Protein AF-A0AAN7Z2F0-F1 (afdb_monomer_lite)

InterPro domains:
  IPR017867 Protein-tyrosine phosphatase, low molecular weight [PR00719] (20-33)
  IPR017867 Protein-tyrosine phosphatase, low molecular weight [PR00719] (39-54)
  IPR023485 Phosphotyrosine protein phosphatase I [PF01451] (1-67)
  IPR036196 Phosphotyrosine protein phosphatase I superfamily [SSF52788] (1-66)
  IPR050438 Low Molecular Weight Phosphotyrosine Protein Phosphatase [PTHR11717] (1-67)

Secondary structure (DSSP, 8-state):
--HHHHHHHHHHHHHT-S---PPP--TBTTSSSSS-B----GGG--SSHHHHHHHHHHHHHHHHHHHH-TTS-----

Radius of gyration: 14.94 Å; chains: 1; bounding box: 40×23×43 Å

pLDDT: mean 91.8, std 10.07, range [44.91, 98.19]

Structure (mmCIF, N/CA/C/O backbone):
data_AF-A0AAN7Z2F0-F1
#
_entry.id   AF-A0AAN7Z2F0-F1
#
loop_
_atom_site.group_PDB
_atom_site.id
_atom_site.type_symbol
_atom_site.label_atom_id
_atom_site.label_alt_id
_atom_site.label_comp_id
_atom_site.label_asym_id
_atom_site.label_entity_id
_atom_site.label_seq_id
_atom_site.pdbx_PDB_ins_code
_atom_site.Cartn_x
_atom_site.Cartn_y
_atom_site.Cartn_z
_atom_site.occupancy
_atom_site.B_iso_or_equiv
_atom_site.auth_seq_id
_atom_site.auth_comp_id
_atom_site.auth_asym_id
_atom_site.auth_atom_id
_atom_site.pdbx_PDB_model_num
ATOM 1 N N . MET A 1 1 ? 2.799 1.756 2.036 1.00 95.50 1 MET A N 1
ATOM 2 C CA . MET A 1 1 ? 3.327 1.334 0.727 1.00 95.50 1 MET A CA 1
ATOM 3 C C . MET A 1 1 ? 3.818 -0.091 0.821 1.00 95.50 1 MET A C 1
ATOM 5 O O . MET A 1 1 ? 3.369 -0.942 0.065 1.00 95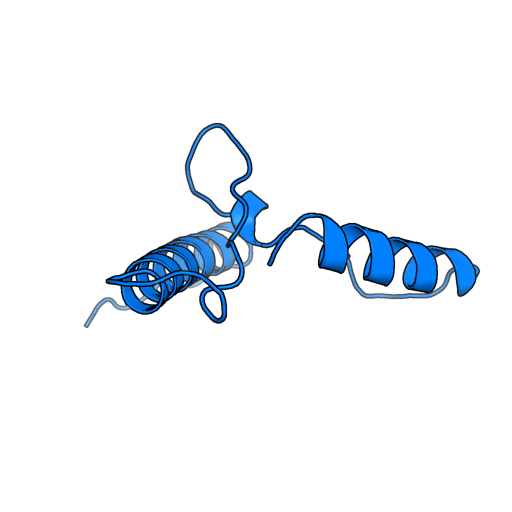.50 1 MET A O 1
ATOM 9 N N . ASP A 1 2 ? 4.619 -0.366 1.839 1.00 96.81 2 ASP A N 1
ATOM 10 C CA . ASP A 1 2 ? 5.145 -1.685 2.154 1.00 96.81 2 ASP A CA 1
ATOM 11 C C . ASP A 1 2 ? 4.699 -2.159 3.555 1.00 96.81 2 ASP A C 1
ATOM 13 O O . ASP A 1 2 ? 3.913 -1.505 4.258 1.00 96.81 2 ASP A O 1
ATOM 17 N N . ASN A 1 3 ? 5.219 -3.318 3.962 1.00 97.19 3 ASN A N 1
ATOM 18 C CA . ASN A 1 3 ? 4.981 -3.894 5.283 1.00 97.19 3 ASN A CA 1
ATOM 19 C C . ASN A 1 3 ? 5.650 -3.103 6.417 1.00 97.19 3 ASN A C 1
ATOM 21 O O . ASN A 1 3 ? 5.130 -3.103 7.535 1.00 97.19 3 ASN A O 1
ATOM 25 N N . SER A 1 4 ? 6.764 -2.420 6.144 1.00 97.00 4 SER A N 1
ATOM 26 C CA . SER A 1 4 ? 7.492 -1.625 7.135 1.00 97.00 4 SER A CA 1
ATOM 27 C C . SER A 1 4 ? 6.659 -0.420 7.570 1.00 97.00 4 SER A C 1
ATOM 29 O O . SER A 1 4 ? 6.381 -0.268 8.760 1.00 97.00 4 SER A O 1
ATOM 31 N N . ASN A 1 5 ? 6.129 0.362 6.619 1.00 96.56 5 ASN A N 1
ATOM 32 C CA . ASN A 1 5 ? 5.227 1.476 6.920 1.00 96.56 5 ASN A CA 1
ATOM 33 C C . ASN A 1 5 ? 3.986 0.986 7.672 1.00 96.56 5 ASN A C 1
ATOM 35 O O . ASN A 1 5 ? 3.547 1.612 8.636 1.00 96.56 5 ASN A O 1
ATOM 39 N N . HIS A 1 6 ? 3.402 -0.129 7.220 1.00 96.94 6 HIS A N 1
ATOM 40 C CA . HIS A 1 6 ? 2.203 -0.680 7.837 1.00 96.94 6 HIS A CA 1
ATOM 41 C C . HIS A 1 6 ? 2.458 -1.070 9.299 1.00 96.94 6 HIS A C 1
ATOM 43 O O . HIS A 1 6 ? 1.675 -0.705 10.175 1.00 96.94 6 HIS A O 1
ATOM 49 N N . SER A 1 7 ? 3.570 -1.757 9.575 1.00 96.94 7 SER A N 1
ATOM 50 C CA . SER A 1 7 ? 3.969 -2.152 10.928 1.00 96.94 7 SER A CA 1
ATOM 51 C C . SER A 1 7 ? 4.217 -0.942 11.833 1.00 96.94 7 SER A C 1
ATOM 53 O O . SER A 1 7 ? 3.682 -0.882 12.943 1.00 96.94 7 SER A O 1
ATOM 55 N N . ASP A 1 8 ? 4.950 0.065 11.350 1.00 97.12 8 ASP A N 1
ATOM 56 C CA . ASP A 1 8 ? 5.256 1.268 12.127 1.00 97.12 8 ASP A CA 1
ATOM 57 C C . ASP A 1 8 ? 4.000 2.075 12.469 1.00 97.12 8 ASP A C 1
ATOM 59 O O . ASP A 1 8 ? 3.790 2.437 13.632 1.00 97.12 8 ASP A O 1
ATOM 63 N N . ILE A 1 9 ? 3.117 2.301 11.491 1.00 95.62 9 ILE A N 1
ATOM 64 C CA . ILE A 1 9 ? 1.845 2.993 11.726 1.00 95.62 9 ILE A CA 1
ATOM 65 C C . ILE A 1 9 ? 0.966 2.164 12.663 1.00 95.62 9 ILE A C 1
ATOM 67 O O . ILE A 1 9 ? 0.330 2.722 13.556 1.00 95.62 9 ILE A O 1
ATOM 71 N N . ARG A 1 10 ? 0.943 0.831 12.524 1.00 93.88 10 ARG A N 1
ATOM 72 C CA . ARG A 1 10 ? 0.158 -0.038 13.410 1.00 93.88 10 ARG A CA 1
ATOM 73 C C . ARG A 1 10 ? 0.670 0.003 14.847 1.00 93.88 10 ARG A C 1
ATOM 75 O O . ARG A 1 10 ? -0.144 0.055 15.767 1.00 93.88 10 ARG A O 1
ATOM 82 N N . ARG A 1 11 ? 1.990 0.041 15.052 1.00 94.75 11 ARG A N 1
ATOM 83 C CA . ARG A 1 11 ? 2.606 0.217 16.375 1.00 94.75 11 ARG A CA 1
ATOM 84 C C . ARG A 1 11 ? 2.150 1.528 17.016 1.00 94.75 11 ARG A C 1
ATOM 86 O O . ARG A 1 11 ? 1.680 1.509 18.151 1.00 94.75 11 ARG A O 1
ATOM 93 N N . GLN A 1 12 ? 2.211 2.636 16.274 1.00 92.81 12 GLN A N 1
ATOM 94 C CA . GLN A 1 12 ? 1.749 3.948 16.748 1.00 92.81 12 GLN A CA 1
ATOM 95 C C . GLN A 1 12 ? 0.233 4.000 16.984 1.00 92.81 12 GLN A C 1
ATOM 97 O O . GLN A 1 12 ? -0.238 4.638 17.921 1.00 92.81 12 GLN A O 1
ATOM 102 N N . TYR A 1 13 ? -0.553 3.338 16.136 1.00 92.00 13 TYR A N 1
ATOM 103 C CA . TYR A 1 13 ? -2.001 3.241 16.290 1.00 92.00 13 TYR A CA 1
ATOM 104 C C . TYR A 1 13 ? -2.362 2.516 17.591 1.00 92.00 13 TYR A C 1
ATOM 106 O O . TYR A 1 13 ? -3.149 3.025 18.388 1.00 92.00 13 TYR A O 1
ATOM 114 N N . ASN A 1 14 ? -1.739 1.360 17.837 1.00 90.94 14 ASN A N 1
ATOM 115 C CA . ASN A 1 14 ? -1.980 0.551 19.030 1.00 90.94 14 ASN A CA 1
ATOM 116 C C . ASN A 1 14 ? -1.541 1.276 20.314 1.00 90.94 14 ASN A C 1
ATOM 118 O O . ASN A 1 14 ? -2.204 1.148 21.340 1.00 90.94 14 ASN A O 1
ATOM 122 N N . SER A 1 15 ? -0.467 2.075 20.266 1.00 92.31 15 SER A N 1
ATOM 123 C CA . SER A 1 15 ? 0.012 2.820 21.438 1.00 92.31 15 SER A CA 1
ATOM 124 C C . SER A 1 15 ? -0.907 3.970 21.861 1.00 92.31 15 SER A C 1
ATOM 126 O O . SER A 1 15 ? -0.770 4.465 22.974 1.00 92.31 15 SER A O 1
ATOM 128 N N . LYS A 1 16 ? -1.843 4.415 21.009 1.00 88.88 16 LYS A N 1
ATOM 129 C CA . LYS A 1 16 ? -2.782 5.505 21.337 1.00 88.88 16 LYS A CA 1
ATOM 130 C C . LYS A 1 16 ? -3.958 5.080 22.224 1.00 88.88 16 LYS A C 1
ATOM 132 O O . LYS A 1 16 ? -4.724 5.940 22.637 1.00 88.88 16 LYS A O 1
ATOM 137 N N . GLY A 1 17 ? -4.100 3.790 22.542 1.00 74.88 17 GLY A N 1
ATOM 138 C CA . GLY A 1 17 ? -5.040 3.328 23.573 1.00 74.88 17 GLY A CA 1
ATOM 139 C C . GLY A 1 17 ? -6.531 3.419 23.213 1.00 74.88 17 GLY A C 1
ATOM 140 O O . GLY A 1 17 ? -7.370 3.345 24.105 1.00 74.88 17 GLY A O 1
ATOM 141 N N . GLY A 1 18 ? -6.878 3.555 21.926 1.00 73.19 18 GLY A N 1
ATOM 142 C CA . GLY A 1 18 ? -8.265 3.621 21.440 1.00 73.19 18 GLY A CA 1
ATOM 143 C C . GLY A 1 18 ? -8.694 5.014 20.958 1.00 73.19 18 GLY A C 1
ATOM 144 O O . GLY A 1 18 ? -7.901 5.947 20.908 1.00 73.19 18 GLY A O 1
ATOM 145 N N . GLY A 1 19 ? -9.948 5.147 20.509 1.00 81.62 19 GLY A N 1
ATOM 146 C CA . GLY A 1 19 ? -10.527 6.430 20.060 1.00 81.62 19 GLY A CA 1
ATOM 147 C C . GLY A 1 19 ? -10.040 6.957 18.699 1.00 81.62 19 GLY A C 1
ATOM 148 O O . GLY A 1 19 ? -10.473 8.017 18.246 1.00 81.62 19 GLY A O 1
ATOM 149 N N . VAL A 1 20 ? -9.164 6.225 18.012 1.00 87.25 20 VAL A N 1
ATOM 150 C CA . VAL A 1 20 ? -8.659 6.587 16.682 1.00 87.25 20 VAL A CA 1
ATOM 151 C C . VAL A 1 20 ? -9.661 6.188 15.597 1.00 87.25 20 VAL A C 1
ATOM 153 O O . VAL A 1 20 ? -9.899 5.007 15.360 1.00 87.25 20 VAL A O 1
ATOM 156 N N . LYS A 1 21 ? -10.216 7.195 14.909 1.00 91.44 21 LYS A N 1
ATOM 157 C CA . LYS A 1 21 ? -11.209 7.026 13.829 1.00 91.44 21 LYS A CA 1
ATOM 158 C C . LYS A 1 21 ? -10.642 6.383 12.557 1.00 91.44 21 LYS A C 1
ATOM 160 O O . LYS A 1 21 ? -11.393 5.806 11.780 1.00 91.44 21 LYS A O 1
ATOM 165 N N . ALA A 1 22 ? -9.340 6.522 12.313 1.00 92.00 22 ALA A N 1
ATOM 166 C CA . ALA A 1 22 ? -8.706 6.047 11.087 1.00 92.00 22 ALA A CA 1
ATOM 167 C C . ALA A 1 22 ? -8.547 4.517 11.075 1.00 92.00 22 ALA A C 1
ATOM 169 O O . ALA A 1 22 ? -8.178 3.920 12.086 1.00 92.00 22 ALA A O 1
ATOM 170 N N . LYS A 1 23 ? -8.747 3.889 9.911 1.00 92.75 23 LYS A N 1
ATOM 171 C CA . LYS A 1 23 ? -8.416 2.478 9.674 1.00 92.75 23 LYS A CA 1
ATOM 172 C C . LYS A 1 23 ? -7.044 2.388 9.007 1.00 92.75 23 LYS A C 1
ATOM 174 O O . LYS A 1 23 ? -6.843 2.936 7.930 1.00 92.75 23 LYS A O 1
ATOM 179 N N . VAL A 1 24 ? -6.107 1.689 9.643 1.00 94.62 24 VAL A N 1
ATOM 180 C CA . VAL A 1 24 ? -4.769 1.436 9.083 1.00 94.62 24 VAL A CA 1
ATOM 181 C C . VAL A 1 24 ? -4.825 0.191 8.202 1.00 94.62 24 VAL A C 1
ATOM 183 O O . VAL A 1 24 ? -5.251 -0.865 8.670 1.00 94.62 24 VAL A O 1
ATOM 186 N N . MET A 1 25 ? -4.405 0.324 6.944 1.00 96.50 25 MET A N 1
ATOM 187 C CA . MET A 1 25 ? -4.396 -0.739 5.936 1.00 96.50 25 MET A CA 1
ATOM 188 C C . MET A 1 25 ? -3.130 -0.664 5.078 1.00 96.50 25 MET A C 1
ATOM 190 O O . MET A 1 25 ? -2.523 0.402 4.954 1.00 96.50 25 MET A O 1
ATOM 194 N N . LEU A 1 26 ? -2.750 -1.783 4.457 1.00 97.69 26 LEU A N 1
ATOM 195 C CA . LEU A 1 26 ? -1.765 -1.787 3.377 1.00 97.69 26 LEU A CA 1
ATOM 196 C C . LEU A 1 26 ? -2.431 -1.293 2.084 1.00 97.69 26 LEU A C 1
ATOM 198 O O . LEU A 1 26 ? -3.573 -1.642 1.804 1.00 97.69 26 LEU A O 1
ATOM 202 N N . PHE A 1 27 ? -1.739 -0.486 1.278 1.00 97.94 27 PHE A N 1
ATOM 203 C CA . PHE A 1 27 ? -2.364 0.068 0.073 1.00 97.94 27 PHE A CA 1
ATOM 204 C C . PHE A 1 27 ? -2.687 -1.016 -0.966 1.00 97.94 27 PHE A C 1
ATOM 206 O O . PHE A 1 27 ? -3.767 -1.010 -1.551 1.00 97.94 27 PHE A O 1
ATOM 213 N N . GLY A 1 28 ? -1.814 -2.014 -1.120 1.00 97.81 28 GLY A N 1
ATOM 214 C CA . GLY A 1 28 ? -2.061 -3.132 -2.027 1.00 97.81 28 GLY A CA 1
ATOM 215 C C . GLY A 1 28 ? -3.125 -4.126 -1.565 1.00 97.81 28 GLY A C 1
ATOM 216 O O . GLY A 1 28 ? -3.322 -5.118 -2.250 1.00 97.81 28 GLY A O 1
ATOM 217 N N . GLU A 1 29 ? -3.858 -3.866 -0.474 1.00 98.00 29 GLU A N 1
ATOM 218 C CA . GLU A 1 29 ? -5.178 -4.489 -0.243 1.00 98.00 29 GLU A CA 1
ATOM 219 C C . GLU A 1 29 ? -6.137 -4.215 -1.411 1.00 98.00 29 GLU A C 1
ATOM 221 O O . GLU A 1 29 ? -7.041 -4.998 -1.678 1.00 98.00 29 GLU A O 1
ATOM 226 N N . PHE A 1 30 ? -5.918 -3.109 -2.126 1.00 97.94 30 PHE A N 1
ATOM 227 C CA . PHE A 1 30 ? -6.680 -2.706 -3.302 1.00 97.94 30 PHE A CA 1
ATOM 228 C C . PHE A 1 30 ? -5.968 -3.081 -4.609 1.00 97.94 30 PHE A C 1
ATOM 230 O O . PHE A 1 30 ? -6.179 -2.450 -5.642 1.00 97.94 30 PHE A O 1
ATOM 237 N N . SER A 1 31 ? -5.127 -4.119 -4.599 1.00 97.00 31 SER A N 1
ATOM 238 C CA . SER A 1 31 ? -4.424 -4.586 -5.800 1.00 97.00 31 SER A CA 1
ATOM 239 C C . SER A 1 31 ? -5.367 -4.959 -6.945 1.00 97.00 31 SER A C 1
ATOM 241 O O . SER A 1 31 ? -5.030 -4.767 -8.114 1.00 97.00 31 SER A O 1
ATOM 243 N N . GLY A 1 32 ? -6.565 -5.453 -6.628 1.00 94.31 32 GLY A N 1
ATOM 244 C CA . GLY A 1 32 ? -7.457 -6.063 -7.615 1.00 94.31 32 GLY A CA 1
ATOM 245 C C . GLY A 1 32 ? -6.984 -7.451 -8.055 1.00 94.31 32 GLY A C 1
ATOM 246 O O . GLY A 1 32 ? -7.441 -7.951 -9.077 1.00 94.31 32 GLY A O 1
ATOM 247 N N . THR A 1 33 ? -6.061 -8.059 -7.306 1.00 93.31 33 THR A N 1
ATOM 248 C CA . THR A 1 33 ? -5.669 -9.467 -7.4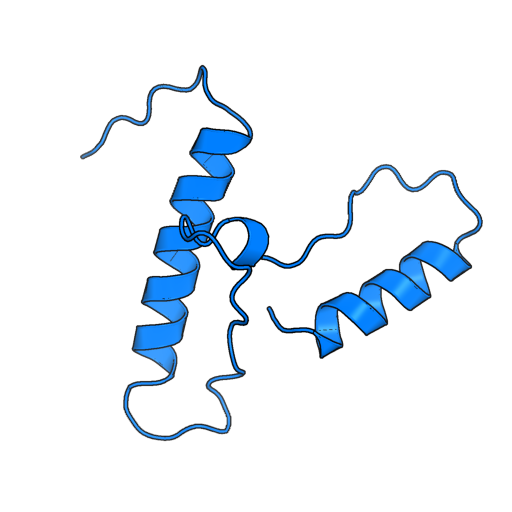39 1.00 93.31 33 THR A CA 1
ATOM 249 C C . THR A 1 33 ? -6.096 -10.232 -6.185 1.00 93.31 33 THR A C 1
ATOM 251 O O . THR A 1 33 ? -6.463 -9.631 -5.175 1.00 93.31 33 THR A O 1
ATOM 254 N N . ASP A 1 34 ? -5.997 -11.562 -6.204 1.00 91.06 34 ASP A N 1
ATOM 255 C CA . ASP A 1 34 ? -6.325 -12.404 -5.040 1.00 91.06 34 ASP A CA 1
ATOM 256 C C . ASP A 1 34 ? -5.339 -12.241 -3.866 1.00 91.06 34 ASP A C 1
ATOM 258 O O . ASP A 1 34 ? -5.453 -12.915 -2.837 1.00 91.06 34 ASP A O 1
ATOM 262 N N . ARG A 1 35 ? -4.314 -11.390 -4.015 1.00 93.56 35 ARG A N 1
ATOM 263 C CA . ARG A 1 35 ? -3.262 -11.179 -3.022 1.00 93.56 35 ARG A CA 1
ATOM 264 C C . ARG A 1 35 ? -2.985 -9.700 -2.813 1.00 93.56 35 ARG A C 1
ATOM 266 O O . ARG A 1 35 ? -3.015 -8.886 -3.731 1.00 93.56 35 ARG A O 1
ATOM 273 N N . LYS A 1 36 ? -2.625 -9.375 -1.576 1.00 95.12 36 LYS A N 1
ATOM 274 C CA . LYS A 1 36 ? -2.158 -8.040 -1.215 1.00 95.12 36 LYS A CA 1
ATOM 275 C C . LYS A 1 36 ? -0.775 -7.826 -1.810 1.00 95.12 36 LYS A C 1
ATOM 277 O O . LYS A 1 36 ? 0.107 -8.665 -1.628 1.00 95.12 36 LYS A O 1
ATOM 282 N N . GLU A 1 37 ? -0.587 -6.704 -2.483 1.00 97.50 37 GLU A N 1
ATOM 283 C CA . GLU A 1 37 ? 0.701 -6.329 -3.066 1.00 97.50 37 GLU A CA 1
ATOM 284 C C . GLU A 1 37 ? 1.434 -5.303 -2.188 1.00 97.50 37 GLU A C 1
ATOM 286 O O . GLU A 1 37 ? 0.820 -4.520 -1.460 1.00 97.50 37 GLU A O 1
ATOM 291 N N . VAL A 1 38 ? 2.764 -5.295 -2.257 1.00 97.19 38 VAL A N 1
ATOM 292 C CA . VAL A 1 38 ? 3.592 -4.233 -1.673 1.00 97.19 38 VAL A CA 1
ATOM 293 C C . VAL A 1 38 ? 4.112 -3.339 -2.789 1.00 97.19 38 VAL A C 1
ATOM 295 O O . VAL A 1 38 ? 4.444 -3.816 -3.873 1.00 97.19 38 VAL A O 1
ATOM 298 N N . ILE A 1 39 ? 4.184 -2.043 -2.508 1.00 96.50 39 ILE A N 1
ATOM 299 C CA . ILE A 1 39 ? 4.907 -1.084 -3.337 1.00 96.50 39 ILE A CA 1
ATOM 300 C C . ILE A 1 39 ? 6.299 -0.987 -2.735 1.00 96.50 39 ILE A C 1
ATOM 302 O O . ILE A 1 39 ? 6.444 -0.562 -1.586 1.00 96.50 39 ILE A O 1
ATOM 306 N N . GLN A 1 40 ? 7.296 -1.445 -3.484 1.00 93.69 40 GLN A N 1
ATOM 307 C CA . GLN A 1 40 ? 8.686 -1.370 -3.061 1.00 93.69 40 GLN A CA 1
ATOM 308 C C . GLN A 1 40 ? 9.189 0.065 -3.216 1.00 93.69 40 GLN A C 1
ATOM 310 O O . GLN A 1 40 ? 8.791 0.749 -4.154 1.00 93.69 40 GLN A O 1
ATOM 315 N N . ASP A 1 41 ? 10.043 0.522 -2.301 1.00 94.12 41 ASP A N 1
ATOM 316 C CA . ASP A 1 41 ? 10.633 1.858 -2.389 1.00 94.12 41 ASP A CA 1
ATOM 317 C C . ASP A 1 41 ? 11.467 1.985 -3.679 1.00 94.12 41 ASP A C 1
ATOM 319 O O . ASP A 1 41 ? 12.486 1.294 -3.807 1.00 94.12 41 ASP A O 1
ATOM 323 N N . PRO A 1 42 ? 11.056 2.836 -4.640 1.00 94.62 42 PRO A N 1
ATOM 324 C CA . PRO A 1 42 ? 11.753 2.953 -5.912 1.00 94.62 42 PRO A CA 1
ATOM 325 C C . PRO A 1 42 ? 13.095 3.683 -5.782 1.00 94.62 42 PRO A C 1
ATOM 327 O O . PRO A 1 42 ? 13.902 3.614 -6.701 1.00 94.62 42 PRO A O 1
ATOM 330 N N . TYR A 1 43 ? 13.373 4.359 -4.661 1.00 91.94 43 TYR A N 1
ATOM 331 C CA . TYR A 1 43 ? 14.591 5.154 -4.480 1.00 9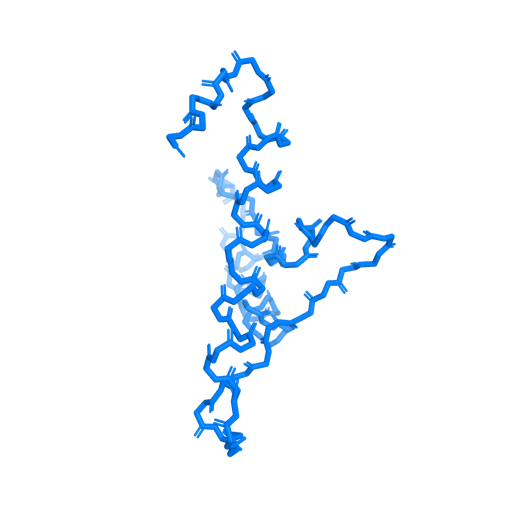1.94 43 TYR A CA 1
ATOM 332 C 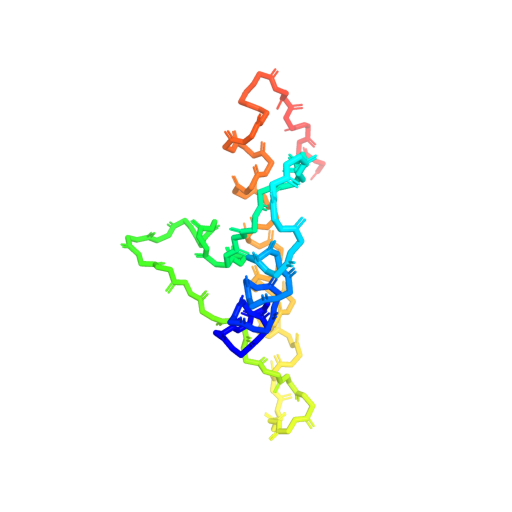C . TYR A 1 43 ? 15.882 4.323 -4.553 1.00 91.94 43 TYR A C 1
ATOM 334 O O . TYR A 1 43 ? 16.926 4.828 -4.956 1.00 91.94 43 TYR A O 1
ATOM 342 N N . TYR A 1 44 ? 15.810 3.047 -4.170 1.00 88.69 44 TYR A N 1
ATOM 343 C CA . TYR A 1 44 ? 16.954 2.131 -4.137 1.00 88.69 44 TYR A CA 1
ATOM 344 C C . TYR A 1 44 ? 16.931 1.094 -5.266 1.00 88.69 44 TYR A C 1
ATOM 346 O O . TYR A 1 44 ? 17.655 0.100 -5.197 1.00 88.69 44 TYR A O 1
ATOM 354 N N . ILE A 1 45 ? 16.075 1.282 -6.272 1.00 89.75 45 ILE A N 1
ATOM 355 C CA . ILE A 1 45 ? 15.898 0.340 -7.376 1.00 89.75 45 ILE A CA 1
ATOM 356 C C . ILE A 1 45 ? 16.133 1.078 -8.687 1.00 89.75 45 ILE A C 1
ATOM 358 O O . ILE A 1 45 ? 15.466 2.064 -8.992 1.00 89.75 45 ILE A O 1
ATOM 362 N N . ASP A 1 46 ? 17.069 0.567 -9.478 1.00 91.12 46 ASP A N 1
ATOM 363 C CA . ASP A 1 46 ? 17.384 1.126 -10.786 1.00 91.12 46 ASP A CA 1
ATOM 364 C C . ASP A 1 46 ? 16.310 0.797 -11.838 1.00 91.12 46 ASP A C 1
ATOM 366 O O . ASP A 1 46 ? 15.484 -0.108 -11.687 1.00 91.12 46 ASP A O 1
ATOM 370 N N . GLY A 1 47 ? 16.365 1.510 -12.963 1.00 93.50 47 GLY A N 1
ATOM 371 C CA . GLY A 1 47 ? 15.530 1.241 -14.131 1.00 93.50 47 GLY A CA 1
ATOM 372 C C . GLY A 1 47 ? 14.133 1.850 -14.027 1.00 93.50 47 GLY A C 1
ATOM 373 O O . GLY A 1 47 ? 13.975 3.037 -13.757 1.00 93.50 47 GLY A O 1
ATOM 374 N N . ASP A 1 48 ? 13.111 1.041 -14.294 1.00 94.00 48 ASP A N 1
ATOM 375 C CA . ASP A 1 48 ? 11.705 1.448 -14.418 1.00 94.00 48 ASP A CA 1
ATOM 376 C C . ASP A 1 48 ? 10.932 1.406 -13.084 1.00 94.00 48 ASP A C 1
ATOM 378 O O . ASP A 1 48 ? 9.702 1.370 -13.065 1.00 94.00 48 ASP A O 1
ATOM 382 N N . ALA A 1 49 ? 11.632 1.412 -11.947 1.00 95.44 49 ALA A N 1
ATOM 383 C CA . ALA A 1 49 ? 11.030 1.230 -10.626 1.00 95.44 49 ALA A CA 1
ATOM 384 C C . ALA A 1 49 ? 9.978 2.297 -10.276 1.00 95.44 49 ALA A C 1
ATOM 386 O O . ALA A 1 49 ? 8.933 1.985 -9.695 1.00 95.44 49 ALA A O 1
ATOM 387 N N . PHE A 1 50 ? 10.231 3.551 -10.658 1.00 96.50 50 PHE A N 1
ATOM 388 C CA . PHE A 1 50 ? 9.271 4.641 -10.478 1.00 96.50 50 PHE A CA 1
ATOM 389 C C . PHE A 1 50 ? 8.028 4.465 -11.355 1.00 96.50 50 PHE A C 1
ATOM 391 O O . PHE A 1 50 ? 6.922 4.700 -10.871 1.00 96.50 50 PHE A O 1
ATOM 398 N N . GLU A 1 51 ? 8.189 3.996 -12.595 1.00 97.25 51 GLU A N 1
ATOM 399 C CA . GLU A 1 51 ? 7.065 3.734 -13.503 1.00 97.25 51 GLU A CA 1
ATOM 400 C C . GLU A 1 51 ? 6.185 2.603 -12.957 1.00 97.25 51 GLU A C 1
ATOM 402 O O . GLU A 1 51 ? 4.984 2.776 -12.773 1.00 97.25 51 GLU A O 1
ATOM 407 N N . LYS A 1 52 ? 6.790 1.484 -12.543 1.00 96.12 52 LYS A N 1
ATOM 408 C CA . LYS A 1 52 ? 6.069 0.375 -11.893 1.00 96.12 52 LYS A CA 1
ATOM 409 C C . LYS A 1 52 ? 5.329 0.823 -10.634 1.00 96.12 52 LYS A C 1
ATOM 411 O O . LYS A 1 52 ? 4.184 0.434 -10.403 1.00 96.12 52 LYS A O 1
ATOM 416 N N . THR A 1 53 ? 5.965 1.670 -9.824 1.00 97.25 53 THR A N 1
ATOM 417 C CA . THR A 1 53 ? 5.344 2.252 -8.627 1.00 97.25 53 THR A CA 1
ATOM 418 C C . THR A 1 53 ? 4.146 3.126 -8.993 1.00 97.25 53 THR A C 1
ATOM 420 O O . THR A 1 53 ? 3.109 3.056 -8.327 1.00 97.25 53 THR A O 1
ATOM 423 N N . TYR A 1 54 ? 4.255 3.924 -10.058 1.00 97.62 54 TYR A N 1
ATOM 424 C CA . TYR A 1 54 ? 3.156 4.730 -10.582 1.00 97.62 54 TYR A CA 1
ATOM 425 C C . TYR A 1 54 ? 1.988 3.851 -11.052 1.00 97.62 54 TYR A C 1
ATOM 427 O O . TYR A 1 54 ? 0.853 4.077 -10.627 1.00 97.62 54 TYR A O 1
ATOM 435 N N . GLU A 1 55 ? 2.252 2.807 -11.840 1.00 97.75 55 GLU A N 1
ATOM 436 C CA . GLU A 1 55 ? 1.237 1.860 -12.317 1.00 97.75 55 GLU A CA 1
ATOM 437 C C . GLU A 1 55 ? 0.507 1.165 -11.156 1.00 97.75 55 GLU A C 1
ATOM 439 O O . GLU A 1 55 ? -0.728 1.094 -11.138 1.00 97.75 55 GLU A O 1
ATOM 444 N N . GLN A 1 56 ? 1.253 0.703 -10.144 1.00 97.69 56 GLN A N 1
ATOM 445 C CA . GLN A 1 56 ? 0.676 0.130 -8.927 1.00 97.69 56 GLN A CA 1
ATOM 446 C C . GLN A 1 56 ? -0.197 1.153 -8.193 1.00 97.69 56 GLN A C 1
ATOM 448 O O . GLN A 1 56 ? -1.353 0.860 -7.885 1.00 97.69 56 GLN A O 1
ATOM 453 N N . CYS A 1 57 ? 0.302 2.373 -7.969 1.00 98.06 57 CYS A N 1
ATOM 454 C CA . CYS A 1 57 ? -0.468 3.432 -7.317 1.00 98.06 57 CYS A CA 1
ATOM 455 C C . CYS A 1 57 ? -1.759 3.757 -8.076 1.00 98.06 57 CYS A C 1
ATOM 457 O O . CYS A 1 57 ? -2.814 3.926 -7.456 1.00 98.06 57 CYS A O 1
ATOM 459 N N . GLN A 1 58 ? -1.699 3.828 -9.408 1.00 98.19 58 GLN A N 1
ATOM 460 C CA . GLN A 1 58 ? -2.849 4.149 -10.245 1.00 98.19 58 GLN A CA 1
ATOM 461 C C . GLN A 1 58 ? -3.914 3.047 -10.163 1.00 98.19 58 GLN A C 1
ATOM 463 O O . GLN A 1 58 ? -5.087 3.340 -9.914 1.00 98.19 58 GLN A O 1
ATOM 468 N N . ARG A 1 59 ? -3.510 1.778 -10.313 1.00 97.75 59 ARG A N 1
ATOM 469 C CA . ARG A 1 59 ? -4.405 0.617 -10.194 1.00 97.75 59 ARG A CA 1
ATOM 470 C C . ARG A 1 59 ? -5.040 0.542 -8.808 1.00 97.75 59 ARG A C 1
ATOM 472 O O . ARG A 1 59 ? -6.259 0.419 -8.701 1.00 97.75 59 ARG A O 1
ATOM 479 N N . PHE A 1 60 ? -4.239 0.674 -7.752 1.00 98.00 60 PHE A N 1
ATOM 480 C CA . PHE A 1 60 ? -4.731 0.547 -6.380 1.00 98.00 60 PHE A CA 1
ATOM 481 C C . PHE A 1 60 ? -5.695 1.679 -6.028 1.00 98.00 60 PHE A C 1
ATOM 483 O O . PHE A 1 60 ? -6.718 1.434 -5.395 1.00 98.00 60 PHE A O 1
ATOM 490 N N . SER A 1 61 ? -5.422 2.904 -6.492 1.00 97.50 61 SER A N 1
ATOM 491 C CA . SER A 1 61 ? -6.312 4.053 -6.289 1.00 97.50 61 SER A CA 1
ATOM 492 C C . SER A 1 61 ? -7.678 3.839 -6.938 1.00 97.50 61 SER A C 1
ATOM 494 O O . SER A 1 61 ? -8.702 4.071 -6.298 1.00 97.50 61 SER A O 1
ATOM 496 N N . LYS A 1 62 ? -7.711 3.357 -8.188 1.00 96.06 62 LYS A N 1
ATOM 497 C CA . LYS A 1 62 ? -8.963 3.068 -8.908 1.00 96.06 62 LYS A CA 1
ATOM 498 C C . LYS A 1 62 ? -9.804 2.027 -8.164 1.00 96.06 62 LYS A C 1
ATOM 500 O O . LYS A 1 62 ? -10.987 2.253 -7.920 1.00 96.06 62 LYS A O 1
ATOM 505 N N . ASN A 1 63 ? -9.179 0.935 -7.730 1.00 96.56 63 ASN A N 1
ATOM 506 C CA . ASN A 1 63 ? -9.855 -0.123 -6.978 1.00 96.56 63 ASN A CA 1
ATOM 507 C C . ASN A 1 63 ? -10.301 0.337 -5.584 1.00 96.56 63 ASN A C 1
ATOM 509 O O . ASN A 1 63 ? -11.389 -0.021 -5.141 1.00 96.56 63 ASN A O 1
ATOM 513 N N . PHE A 1 64 ? -9.494 1.151 -4.898 1.00 96.62 64 PHE A N 1
ATOM 514 C CA . PHE A 1 64 ? -9.856 1.736 -3.609 1.00 96.62 64 PHE A CA 1
ATOM 515 C C . PHE A 1 64 ? -11.116 2.591 -3.718 1.00 96.62 64 PHE A C 1
ATOM 517 O O . PHE A 1 64 ? -12.033 2.436 -2.911 1.00 96.62 64 PHE A O 1
ATOM 524 N N . LEU A 1 65 ? -11.170 3.471 -4.721 1.00 95.88 65 LEU A N 1
ATOM 525 C CA . LEU A 1 65 ? -12.329 4.323 -4.959 1.00 95.88 65 LEU A CA 1
ATOM 526 C C . LEU A 1 65 ? -13.567 3.487 -5.288 1.00 95.88 65 LEU A C 1
ATOM 528 O O . LEU A 1 65 ? -14.595 3.685 -4.650 1.00 95.88 65 LEU A O 1
ATOM 532 N N . ALA A 1 66 ? -13.454 2.511 -6.194 1.00 94.12 66 ALA A N 1
ATOM 533 C CA . ALA A 1 66 ? -14.566 1.629 -6.550 1.00 94.12 66 ALA A CA 1
ATOM 534 C C . ALA A 1 66 ? -15.090 0.818 -5.350 1.00 94.12 66 ALA A C 1
ATOM 536 O O . ALA A 1 66 ? -16.297 0.692 -5.166 1.00 94.12 66 ALA A O 1
ATOM 537 N N . ALA A 1 67 ? -14.197 0.297 -4.502 1.00 94.12 67 ALA A N 1
ATOM 538 C CA . ALA A 1 67 ? -14.578 -0.479 -3.323 1.00 94.12 67 ALA A CA 1
ATOM 539 C C . ALA A 1 67 ? -15.166 0.386 -2.194 1.00 94.12 67 ALA A C 1
ATOM 541 O O . ALA A 1 67 ? -16.018 -0.079 -1.440 1.00 94.12 67 ALA A O 1
ATOM 542 N N . THR A 1 68 ? -14.693 1.626 -2.046 1.00 95.44 68 THR A N 1
ATOM 543 C CA . THR A 1 68 ? -15.106 2.523 -0.951 1.00 95.44 68 THR A CA 1
ATOM 544 C C . THR A 1 68 ? -16.357 3.321 -1.304 1.00 95.44 68 THR A C 1
ATOM 546 O O . THR A 1 68 ? -17.159 3.631 -0.426 1.00 95.44 68 THR A O 1
ATOM 549 N N . PHE A 1 69 ? -16.530 3.644 -2.584 1.00 94.62 69 PHE A N 1
ATOM 550 C CA . PHE A 1 69 ? -17.604 4.486 -3.099 1.00 94.62 69 PHE A CA 1
ATOM 551 C C . PHE A 1 69 ? -18.264 3.824 -4.319 1.00 94.62 69 PHE A C 1
ATOM 553 O O . PHE A 1 69 ? -18.201 4.374 -5.420 1.00 94.62 69 PHE A O 1
ATOM 560 N N . PRO A 1 70 ? -18.896 2.647 -4.149 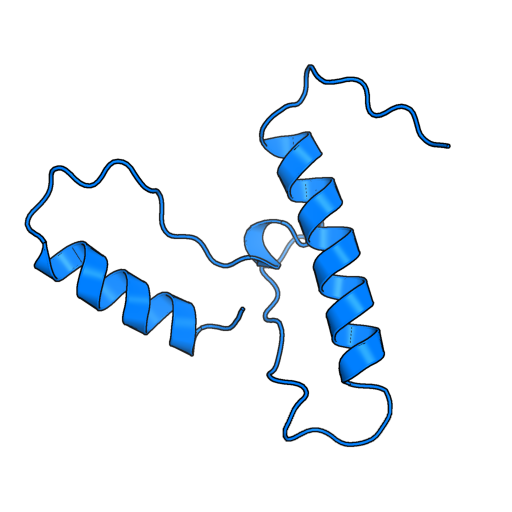1.00 90.75 70 PRO A N 1
ATOM 561 C CA . PRO A 1 70 ? -19.448 1.876 -5.266 1.00 90.75 70 PRO A CA 1
ATOM 562 C C . PRO A 1 70 ? -20.543 2.627 -6.036 1.00 90.75 70 PRO A C 1
ATOM 564 O O . PRO A 1 70 ? -20.731 2.394 -7.226 1.00 90.75 70 PRO A O 1
ATOM 567 N N . ASP A 1 71 ? -21.228 3.561 -5.373 1.00 92.19 71 ASP A N 1
ATOM 568 C CA . ASP A 1 71 ? -22.323 4.338 -5.957 1.00 92.19 71 ASP A CA 1
ATOM 569 C C . ASP A 1 71 ? -21.843 5.585 -6.725 1.00 92.19 71 ASP A C 1
ATOM 571 O O . ASP A 1 71 ? -22.646 6.292 -7.336 1.00 92.19 71 ASP A O 1
ATOM 575 N N . VAL A 1 72 ? -20.539 5.891 -6.704 1.00 87.94 72 VAL A N 1
ATOM 576 C CA . VAL A 1 72 ? -19.976 7.026 -7.443 1.00 87.94 72 VAL A CA 1
ATOM 577 C C . VAL A 1 72 ? -19.617 6.573 -8.855 1.00 87.94 72 VAL A C 1
ATOM 579 O O .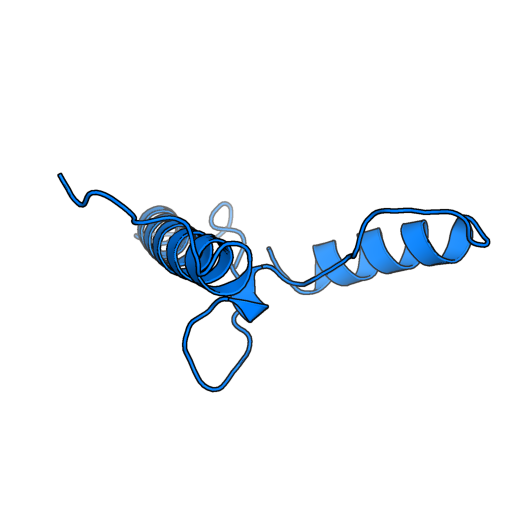 VAL A 1 72 ? -18.622 5.883 -9.076 1.00 87.94 72 VAL A O 1
ATOM 582 N N . THR A 1 73 ? -20.407 7.001 -9.841 1.00 71.81 73 THR A N 1
ATOM 583 C CA . THR A 1 73 ? -20.099 6.792 -11.261 1.00 71.81 73 THR A CA 1
ATOM 584 C C . THR A 1 73 ? -18.815 7.527 -11.631 1.00 71.81 73 THR A C 1
ATOM 586 O O . THR A 1 73 ? -18.776 8.758 -11.676 1.00 71.81 73 THR A O 1
ATOM 589 N N . THR A 1 74 ? -17.758 6.772 -11.913 1.00 63.75 74 THR A N 1
ATOM 590 C CA . THR A 1 74 ? -16.507 7.313 -12.442 1.00 63.75 74 THR A CA 1
ATOM 591 C C . THR A 1 74 ? -16.686 7.611 -13.929 1.00 63.75 74 THR A C 1
ATOM 593 O O . THR A 1 74 ? -16.633 6.719 -14.773 1.00 63.75 74 THR A O 1
ATOM 596 N N . THR A 1 75 ? -16.926 8.880 -14.266 1.00 57.00 75 THR A N 1
ATOM 597 C CA . THR A 1 75 ? -16.856 9.351 -15.655 1.00 57.00 75 THR A CA 1
ATOM 598 C C . THR A 1 75 ? -15.430 9.129 -16.146 1.00 57.00 75 THR A C 1
ATOM 600 O O . THR A 1 75 ? -14.496 9.790 -15.694 1.00 57.00 75 THR A O 1
ATOM 603 N N . THR A 1 76 ? -15.248 8.136 -17.011 1.00 55.69 76 THR A N 1
ATOM 604 C CA . THR A 1 76 ? -13.956 7.873 -17.645 1.00 55.69 76 THR A CA 1
ATOM 605 C C . THR A 1 76 ? -13.837 8.850 -18.813 1.00 55.69 76 THR A C 1
ATOM 607 O O . THR A 1 76 ? -14.657 8.783 -19.726 1.00 55.69 76 THR A O 1
ATOM 610 N N . ASN A 1 77 ? -12.899 9.799 -18.721 1.00 44.91 77 ASN A N 1
ATOM 611 C CA . ASN A 1 77 ? -12.560 10.723 -19.812 1.00 44.91 77 ASN A CA 1
ATOM 612 C C . ASN A 1 77 ? -11.785 10.012 -20.921 1.00 44.91 77 ASN A C 1
ATOM 614 O O . ASN A 1 77 ? -10.976 9.119 -20.575 1.00 44.91 77 ASN A O 1
#

Organism: NCBI:txid326684

Sequence (77 aa):
MDNSNHSDIRRQYNSKGGGVKAKVMLFGEFSGTDRKEVIQDPYYIDGDAFEKTYEQCQRFSKNFLAATFPDVTTTTN

Foldseek 3Di:
DAPVVLVVVVVVVVVVPDPDPDDRDALQVQVPDPDRDHLDDCPPPDDCSVVVSVVSNVSSVVSCCCVVPVPDDDPDD